Protein AF-A0A926DGW6-F1 (afdb_monomer)

Radius of gyration: 24.19 Å; Cα contacts (8 Å, |Δi|>4): 31; chains: 1; bounding box: 71×18×62 Å

Sequence (89 aa):
MKLRERRAAQTAVPAEWVREVELTKARLQSVCSLLQYAEDGELIESLLFERLALNRRLNYYFARAKQLESQSVPAPEAEAEPLDAASVT

Secondary structure (DSSP, 8-state):
--HHHHHHHHHSPPHHHHHHHHHHHHHHHHHHHHHHH---HHHHHHHHHHHHHHHHHHHHHHHHHHHHHHHPPPPPP------------

Fol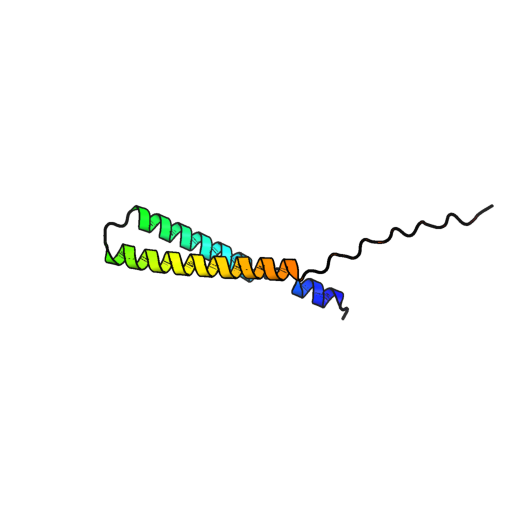dseek 3Di:
DDPVVVLVVLLDDDPVLVVVLVVLVVVLVVLVVCCVPDPDPVSNVVSVVSNVVSVVSNVVSVVVNVVSVVVRDPDPDPPPDPPPPDDDD

Organism: NCBI:txid2763660

Structure (mmCIF, N/CA/C/O backbone):
data_AF-A0A926DGW6-F1
#
_entry.id   AF-A0A926DGW6-F1
#
loop_
_atom_site.group_PDB
_atom_site.id
_atom_site.type_symbol
_atom_site.label_atom_id
_atom_site.label_alt_id
_atom_site.label_comp_id
_atom_site.label_asym_id
_atom_site.label_entity_id
_atom_site.label_seq_id
_atom_site.pdbx_PDB_ins_code
_atom_site.Cartn_x
_atom_site.Cartn_y
_atom_site.Cartn_z
_atom_site.occupancy
_atom_site.B_iso_or_equiv
_atom_site.auth_seq_id
_atom_site.auth_comp_id
_atom_site.auth_asym_id
_atom_site.auth_atom_id
_atom_site.pdbx_PDB_model_num
ATOM 1 N N . MET A 1 1 ? 12.137 2.737 -38.826 1.00 50.97 1 MET A N 1
ATOM 2 C CA . MET A 1 1 ? 11.884 2.744 -37.369 1.00 50.97 1 MET A CA 1
ATOM 3 C C . MET A 1 1 ? 12.647 1.581 -36.751 1.00 50.97 1 MET A C 1
ATOM 5 O O . MET A 1 1 ? 12.334 0.431 -37.047 1.00 50.97 1 MET A O 1
ATOM 9 N N . LYS A 1 2 ? 13.766 1.865 -36.078 1.00 57.81 2 LYS A N 1
ATOM 10 C CA . LYS A 1 2 ? 14.807 0.868 -35.765 1.00 57.81 2 LYS A CA 1
ATOM 11 C C . LYS A 1 2 ? 14.399 0.053 -34.533 1.00 57.81 2 LYS A C 1
ATOM 13 O O . LYS A 1 2 ? 13.889 0.609 -33.569 1.00 57.81 2 LYS A O 1
ATOM 18 N N . LEU A 1 3 ? 14.685 -1.252 -34.537 1.00 56.22 3 LEU A N 1
ATOM 19 C CA . LEU A 1 3 ? 14.420 -2.216 -33.448 1.00 56.22 3 LEU A CA 1
ATOM 20 C C . LEU A 1 3 ? 14.825 -1.707 -32.040 1.00 56.22 3 LEU A C 1
ATOM 22 O O . LEU A 1 3 ? 14.257 -2.125 -31.035 1.00 56.22 3 LEU A O 1
ATOM 26 N N . ARG A 1 4 ? 15.793 -0.782 -31.986 1.00 53.28 4 ARG A N 1
ATOM 27 C CA . ARG A 1 4 ? 16.283 -0.093 -30.783 1.00 53.28 4 ARG A CA 1
ATOM 28 C C . ARG A 1 4 ? 15.236 0.800 -30.101 1.00 53.28 4 ARG A C 1
ATOM 30 O O . ARG A 1 4 ? 15.150 0.763 -28.881 1.00 53.28 4 ARG A O 1
ATOM 37 N N . GLU A 1 5 ? 14.404 1.525 -30.849 1.00 53.53 5 GLU A N 1
ATOM 38 C CA . GLU A 1 5 ? 13.340 2.378 -30.279 1.00 53.53 5 GLU A CA 1
ATOM 39 C C . GLU A 1 5 ? 12.234 1.528 -29.639 1.00 53.53 5 GLU A C 1
ATOM 41 O O . GLU A 1 5 ? 11.730 1.854 -28.568 1.00 53.53 5 GLU A O 1
ATOM 46 N N . ARG A 1 6 ? 11.920 0.371 -30.243 1.00 53.00 6 ARG A N 1
ATOM 47 C CA . ARG A 1 6 ? 10.975 -0.604 -29.675 1.00 53.00 6 ARG A CA 1
ATOM 48 C C . ARG A 1 6 ? 11.498 -1.259 -28.392 1.00 53.00 6 ARG A C 1
ATOM 50 O O . ARG A 1 6 ? 10.701 -1.527 -27.504 1.00 53.00 6 ARG A O 1
ATOM 57 N N . ARG A 1 7 ? 12.813 -1.493 -28.277 1.00 50.81 7 ARG A N 1
ATOM 58 C CA . ARG A 1 7 ? 13.435 -2.029 -27.050 1.00 50.81 7 ARG A CA 1
ATOM 59 C C . ARG A 1 7 ? 13.497 -0.996 -25.928 1.00 50.81 7 ARG A C 1
ATOM 61 O O . ARG A 1 7 ? 13.126 -1.327 -24.812 1.00 50.81 7 ARG A O 1
ATOM 68 N N . ALA A 1 8 ? 13.882 0.245 -26.227 1.00 49.22 8 ALA A N 1
ATOM 69 C CA . ALA A 1 8 ? 13.899 1.327 -25.238 1.00 49.22 8 ALA A CA 1
ATOM 70 C C . ALA A 1 8 ? 12.499 1.605 -24.655 1.00 49.22 8 ALA A C 1
ATOM 72 O O . ALA A 1 8 ? 12.365 1.867 -23.463 1.00 49.22 8 ALA A O 1
ATOM 73 N N . ALA A 1 9 ? 11.451 1.465 -25.475 1.00 51.81 9 ALA A N 1
ATOM 74 C CA . ALA A 1 9 ? 10.061 1.549 -25.029 1.00 51.81 9 ALA A CA 1
ATOM 75 C C . ALA A 1 9 ? 9.589 0.333 -24.200 1.00 51.81 9 ALA A C 1
ATOM 77 O O . ALA A 1 9 ? 8.593 0.440 -23.492 1.00 51.81 9 ALA A O 1
ATOM 78 N N . GLN A 1 10 ? 10.270 -0.817 -24.280 1.00 52.62 10 GLN A N 1
ATOM 79 C CA . GLN A 1 10 ? 9.916 -2.038 -23.539 1.00 52.62 10 GLN A CA 1
ATOM 80 C C . GLN A 1 10 ? 10.606 -2.150 -22.175 1.00 52.62 10 GLN A C 1
ATOM 82 O O . GLN A 1 10 ? 10.094 -2.844 -21.303 1.00 52.62 10 GLN A O 1
ATOM 87 N N . THR A 1 11 ? 11.748 -1.489 -21.977 1.00 55.38 11 THR A N 1
ATOM 88 C CA . THR A 1 11 ? 12.562 -1.618 -20.756 1.00 55.38 11 THR A CA 1
ATOM 89 C C . THR A 1 11 ? 12.331 -0.512 -19.727 1.00 55.38 11 THR A C 1
ATOM 91 O O . THR A 1 11 ? 12.737 -0.662 -18.579 1.00 55.38 11 THR A O 1
ATOM 94 N N . ALA A 1 12 ? 11.695 0.601 -20.102 1.00 62.94 12 ALA A N 1
ATOM 95 C CA . ALA A 1 12 ? 11.412 1.686 -19.168 1.00 62.94 12 ALA A CA 1
ATOM 96 C C . ALA A 1 12 ? 10.131 1.395 -18.369 1.00 62.94 12 ALA A C 1
ATOM 98 O O . ALA A 1 12 ? 9.059 1.209 -18.946 1.00 62.94 12 ALA A O 1
ATOM 99 N N . VAL A 1 13 ? 10.229 1.383 -17.035 1.00 69.06 13 VAL A N 1
ATOM 100 C CA . VAL A 1 13 ? 9.049 1.418 -16.158 1.00 69.06 13 VAL A CA 1
ATOM 101 C C . VAL A 1 13 ? 8.233 2.672 -16.515 1.00 69.06 13 VAL A C 1
ATOM 103 O O . VAL A 1 13 ? 8.795 3.769 -16.491 1.00 69.06 13 VAL A O 1
ATOM 106 N N . PRO A 1 14 ? 6.936 2.555 -16.858 1.00 78.62 14 PRO A N 1
ATOM 107 C CA . PRO A 1 14 ? 6.120 3.711 -17.217 1.00 78.62 14 PRO A CA 1
ATOM 108 C C . PRO A 1 14 ? 6.098 4.758 -16.097 1.00 78.62 14 PRO A C 1
ATOM 110 O O . PRO A 1 14 ? 5.915 4.410 -14.932 1.00 78.62 14 PRO A O 1
ATOM 113 N N . ALA A 1 15 ? 6.222 6.046 -16.436 1.00 78.94 15 ALA A N 1
ATOM 114 C CA . ALA A 1 15 ? 6.174 7.140 -15.454 1.00 78.94 15 ALA A CA 1
ATOM 115 C C . ALA A 1 15 ? 4.877 7.127 -14.620 1.00 78.94 15 ALA A C 1
ATOM 117 O O . ALA A 1 15 ? 4.879 7.441 -13.430 1.00 78.94 15 ALA A O 1
ATOM 118 N N . GLU A 1 16 ? 3.777 6.680 -15.226 1.00 82.19 16 GLU A N 1
ATOM 119 C CA . GLU A 1 16 ? 2.500 6.468 -14.544 1.00 82.19 16 GLU A CA 1
ATOM 120 C C . GLU A 1 16 ? 2.604 5.436 -13.414 1.00 82.19 16 GLU A C 1
ATOM 122 O O . GLU A 1 16 ? 1.996 5.620 -12.366 1.00 82.19 16 GLU A O 1
ATOM 127 N N . TRP A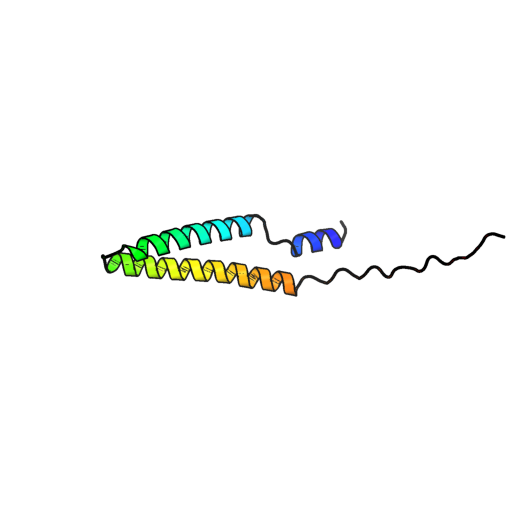 1 17 ? 3.417 4.384 -13.560 1.00 88.25 17 TRP A N 1
ATOM 128 C CA . TRP A 1 17 ? 3.596 3.384 -12.502 1.00 88.25 17 TRP A CA 1
ATOM 129 C C . TRP A 1 17 ? 4.358 3.945 -11.310 1.00 88.25 17 TRP A C 1
ATOM 131 O O . TRP A 1 17 ? 4.028 3.610 -10.176 1.00 88.25 17 TRP A O 1
ATOM 141 N N . VAL A 1 18 ? 5.350 4.807 -11.548 1.00 87.94 18 VAL A N 1
ATOM 142 C CA . VAL A 1 18 ? 6.088 5.475 -10.466 1.00 87.94 18 VAL A CA 1
ATOM 143 C C . VAL A 1 18 ? 5.124 6.313 -9.630 1.00 87.94 18 VAL A C 1
ATOM 145 O O . VAL A 1 18 ? 5.058 6.138 -8.414 1.00 87.94 18 VAL A O 1
ATOM 148 N N . ARG A 1 19 ? 4.291 7.124 -10.293 1.00 90.75 19 ARG A N 1
ATOM 149 C CA . ARG A 1 19 ? 3.244 7.916 -9.637 1.00 90.75 19 ARG A CA 1
ATOM 150 C C . ARG A 1 19 ? 2.260 7.041 -8.855 1.00 90.75 19 ARG A C 1
ATOM 152 O O . ARG A 1 19 ? 1.933 7.349 -7.712 1.00 90.75 19 ARG A O 1
ATOM 159 N N . GLU A 1 20 ? 1.792 5.944 -9.444 1.00 93.38 20 GLU A N 1
ATOM 160 C CA . GLU A 1 20 ? 0.873 5.008 -8.784 1.00 93.38 20 GLU A CA 1
ATOM 161 C C . GLU A 1 20 ? 1.494 4.345 -7.547 1.00 93.38 20 GLU A C 1
ATOM 163 O O . GLU A 1 20 ? 0.827 4.184 -6.521 1.00 93.38 20 GLU A O 1
ATOM 168 N N . VAL A 1 21 ? 2.780 3.995 -7.602 1.00 94.81 21 VAL A N 1
ATOM 169 C CA . VAL A 1 21 ? 3.523 3.449 -6.459 1.00 94.81 21 VAL A CA 1
ATOM 170 C C . VAL A 1 21 ? 3.658 4.489 -5.349 1.00 94.81 21 VAL A C 1
ATOM 172 O O . VAL A 1 21 ? 3.434 4.154 -4.186 1.00 94.81 21 VAL A O 1
ATOM 175 N N . GLU A 1 22 ? 3.988 5.737 -5.675 1.00 95.75 22 GLU A N 1
ATOM 176 C CA . GLU A 1 22 ? 4.094 6.829 -4.698 1.00 95.75 22 GLU A CA 1
ATOM 177 C C . GLU A 1 22 ? 2.758 7.108 -4.007 1.00 95.75 22 GLU A C 1
ATOM 179 O O . GLU A 1 22 ? 2.699 7.141 -2.777 1.00 95.75 22 GLU A O 1
ATOM 184 N N . LEU A 1 23 ? 1.669 7.207 -4.773 1.00 96.88 23 LEU A N 1
ATOM 185 C CA . LEU A 1 23 ? 0.321 7.382 -4.226 1.00 96.88 23 LEU A CA 1
ATOM 186 C C . LEU A 1 23 ? -0.086 6.204 -3.336 1.00 96.88 23 LEU A C 1
ATOM 188 O O . LEU A 1 23 ? -0.628 6.399 -2.247 1.00 96.88 23 LEU A O 1
ATOM 192 N N . THR A 1 24 ? 0.209 4.975 -3.765 1.00 97.38 24 THR A N 1
ATOM 193 C CA . THR A 1 24 ? -0.087 3.769 -2.980 1.00 97.38 24 THR A CA 1
ATOM 194 C C . THR A 1 24 ? 0.709 3.752 -1.672 1.00 97.38 24 THR A C 1
ATOM 196 O O . THR A 1 24 ? 0.154 3.409 -0.629 1.00 97.38 24 THR A O 1
ATOM 199 N N . LYS A 1 25 ? 1.985 4.162 -1.691 1.00 97.69 25 LYS A N 1
ATOM 200 C CA . LYS A 1 25 ? 2.821 4.291 -0.486 1.00 97.69 25 LYS A CA 1
ATOM 201 C C . LYS A 1 25 ? 2.291 5.361 0.464 1.00 97.69 25 LYS A C 1
ATOM 203 O O . LYS A 1 25 ? 2.177 5.082 1.654 1.00 97.69 25 LYS A O 1
ATOM 208 N N . ALA A 1 26 ? 1.937 6.539 -0.047 1.00 97.88 26 ALA A N 1
ATOM 209 C CA . ALA A 1 26 ? 1.381 7.620 0.764 1.00 97.88 26 ALA A CA 1
ATOM 210 C C . ALA A 1 26 ? 0.080 7.181 1.451 1.00 97.88 26 ALA A C 1
ATOM 212 O O . ALA A 1 26 ? -0.077 7.334 2.660 1.00 97.88 26 ALA A O 1
ATOM 213 N N . ARG A 1 27 ? -0.819 6.527 0.706 1.00 98.12 27 ARG A N 1
ATOM 214 C CA . ARG A 1 27 ? -2.065 5.989 1.262 1.00 98.12 27 ARG A CA 1
ATOM 215 C C . ARG A 1 27 ? -1.811 4.897 2.301 1.00 98.12 27 ARG A C 1
ATOM 217 O O . ARG A 1 27 ? -2.464 4.884 3.339 1.00 98.12 27 ARG A O 1
ATOM 224 N N . LEU A 1 28 ? -0.840 4.016 2.061 1.00 98.12 28 LEU A N 1
ATOM 225 C CA . LEU A 1 28 ? -0.446 2.990 3.026 1.00 98.12 28 LEU A CA 1
ATOM 226 C C . LEU A 1 28 ? 0.085 3.613 4.324 1.00 98.12 28 LEU A C 1
ATOM 228 O O . LEU A 1 28 ? -0.262 3.141 5.402 1.00 98.12 28 LEU A O 1
ATOM 232 N N . GLN A 1 29 ? 0.886 4.676 4.230 1.00 98.12 29 GLN A N 1
ATOM 233 C CA . GLN A 1 29 ? 1.349 5.425 5.399 1.00 98.12 29 GLN A CA 1
ATOM 234 C C . GLN A 1 29 ? 0.170 6.015 6.177 1.00 98.12 29 GLN A C 1
ATOM 236 O O . GLN A 1 29 ? 0.093 5.798 7.382 1.00 98.12 29 GLN A O 1
ATOM 241 N N . SER A 1 30 ? -0.786 6.662 5.502 1.00 98.00 30 SER A N 1
ATOM 242 C CA . SER A 1 30 ? -1.993 7.190 6.152 1.00 98.00 30 SER A CA 1
ATOM 243 C C . SER A 1 30 ? -2.807 6.102 6.856 1.00 98.00 30 SER A C 1
ATOM 245 O O . SER A 1 30 ? -3.187 6.284 8.007 1.00 98.00 30 SER A O 1
ATOM 247 N N . VAL A 1 31 ? -3.030 4.950 6.213 1.00 98.06 31 VAL A N 1
ATOM 248 C CA . VAL A 1 31 ? -3.753 3.816 6.817 1.00 98.06 31 VAL A CA 1
ATOM 249 C C . VAL A 1 31 ? -3.020 3.276 8.047 1.00 98.06 31 VAL A C 1
ATOM 251 O O . VAL A 1 31 ? -3.648 3.024 9.072 1.00 98.06 31 VAL A O 1
ATOM 254 N N . CYS A 1 32 ? -1.693 3.132 7.985 1.00 97.50 32 CYS A N 1
ATOM 255 C CA . CYS A 1 32 ? -0.892 2.717 9.138 1.00 97.50 32 CYS A CA 1
ATOM 256 C C . CYS A 1 32 ? -0.971 3.727 10.291 1.00 97.50 32 CYS A C 1
ATOM 258 O O . CYS A 1 32 ? -1.077 3.312 11.443 1.00 97.50 32 CYS A O 1
ATOM 260 N N . SER A 1 33 ? -0.958 5.029 9.994 1.00 97.12 33 SER A N 1
ATOM 261 C CA . SER A 1 33 ? -1.143 6.072 11.006 1.00 97.12 33 SER A CA 1
ATOM 262 C C . SER A 1 33 ? -2.531 6.011 11.638 1.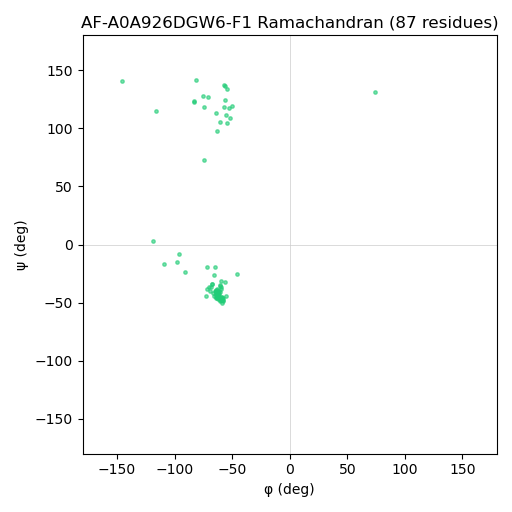00 97.12 33 SER A C 1
ATOM 264 O O . SER A 1 33 ? -2.634 6.096 12.853 1.00 97.12 33 SER A O 1
ATOM 266 N N . LEU A 1 34 ? -3.593 5.811 10.853 1.00 97.19 34 LEU A N 1
ATOM 267 C CA . LEU A 1 34 ? -4.951 5.675 11.389 1.00 97.19 34 LEU A CA 1
ATOM 268 C C . LEU A 1 34 ? -5.090 4.434 12.280 1.00 97.19 34 LEU A C 1
ATOM 270 O O . LEU A 1 34 ? -5.651 4.528 13.366 1.00 97.19 34 LEU A O 1
ATOM 274 N N . LEU A 1 35 ? -4.517 3.298 11.869 1.00 97.19 35 LEU A N 1
ATOM 275 C CA . LEU A 1 35 ? -4.514 2.064 12.664 1.00 97.19 35 LEU A CA 1
ATOM 276 C C . LEU A 1 35 ? -3.838 2.226 14.029 1.00 97.19 35 LEU A C 1
ATOM 278 O O . LEU A 1 35 ? -4.228 1.549 14.972 1.00 97.19 35 LEU A O 1
ATOM 282 N N . GLN A 1 36 ? -2.834 3.098 14.146 1.00 95.94 36 GLN A N 1
ATOM 283 C CA . GLN A 1 36 ? -2.117 3.317 15.404 1.00 95.94 36 GLN A CA 1
ATOM 284 C C . GLN A 1 36 ? -3.003 3.934 16.499 1.00 95.94 36 GLN A C 1
ATOM 286 O O . GLN A 1 36 ? -2.727 3.732 17.679 1.00 95.94 36 GLN A O 1
ATOM 291 N N . TYR A 1 37 ? -4.044 4.674 16.111 1.00 95.69 37 TYR A N 1
ATOM 292 C CA . TYR A 1 37 ? -4.924 5.408 17.026 1.00 95.69 37 TYR A CA 1
ATOM 293 C C . TYR A 1 37 ? -6.382 4.941 16.967 1.00 95.69 37 TYR A C 1
ATOM 295 O O . TYR A 1 37 ? -7.242 5.537 17.610 1.00 95.69 37 TYR A O 1
ATOM 303 N N . ALA A 1 38 ? -6.685 3.917 16.170 1.00 94.81 38 ALA A N 1
ATOM 304 C CA . ALA A 1 38 ? -8.034 3.392 16.065 1.00 94.81 38 ALA A CA 1
ATOM 305 C C . ALA A 1 38 ? -8.376 2.567 17.314 1.00 94.81 38 ALA A C 1
ATOM 307 O O . ALA A 1 38 ? -7.643 1.651 17.682 1.00 94.81 38 ALA A O 1
ATOM 308 N N . GLU A 1 39 ? -9.506 2.885 17.939 1.00 95.81 39 GLU A N 1
ATOM 309 C CA . GLU A 1 39 ? -10.069 2.132 19.072 1.00 95.81 39 GLU A CA 1
ATOM 310 C C . GLU A 1 39 ? -11.339 1.361 18.674 1.00 95.81 39 GLU A C 1
ATOM 312 O O . GLU A 1 39 ? -11.759 0.432 19.360 1.00 95.81 39 GLU A O 1
ATOM 317 N N . ASP A 1 40 ? -11.937 1.733 17.540 1.00 96.88 40 ASP A N 1
ATOM 318 C CA . ASP A 1 40 ? -13.145 1.127 16.990 1.00 96.88 40 ASP A CA 1
ATOM 319 C C . ASP A 1 40 ? -12.809 -0.148 16.196 1.00 96.88 40 ASP A C 1
ATOM 321 O O . ASP A 1 40 ? -12.023 -0.117 15.245 1.00 96.88 40 ASP A O 1
ATOM 325 N N . GLY A 1 41 ? -13.411 -1.275 16.587 1.00 95.44 41 GLY A N 1
ATOM 326 C CA . GLY A 1 41 ? -13.146 -2.584 15.986 1.00 95.44 41 GLY A CA 1
ATOM 327 C C . GLY A 1 41 ? -13.530 -2.694 14.506 1.00 95.44 41 GLY A C 1
ATOM 328 O O . GLY A 1 41 ? -12.777 -3.292 13.735 1.00 95.44 41 GLY A O 1
ATOM 329 N N . GLU A 1 42 ? -14.646 -2.093 14.087 1.00 95.75 42 GLU A N 1
ATOM 330 C CA . GLU A 1 42 ? -15.112 -2.125 12.691 1.00 95.75 42 GLU A CA 1
ATOM 331 C C . GLU A 1 42 ? -14.215 -1.257 11.795 1.00 95.75 42 GLU A C 1
ATOM 333 O O . GLU A 1 42 ? -13.870 -1.633 10.664 1.00 95.75 42 GLU A O 1
ATOM 338 N N . LEU A 1 43 ? -13.765 -0.113 12.320 1.00 95.56 43 LEU A N 1
ATOM 339 C CA . LEU A 1 43 ? -12.782 0.741 11.659 1.00 95.56 43 LEU A CA 1
ATOM 340 C C . LEU A 1 43 ? -11.432 0.030 11.519 1.00 95.56 43 LEU A C 1
ATOM 342 O O . LEU A 1 43 ? -10.828 0.072 10.445 1.00 95.56 43 LEU A O 1
ATOM 346 N N . ILE A 1 44 ? -10.957 -0.637 12.576 1.00 98.00 44 ILE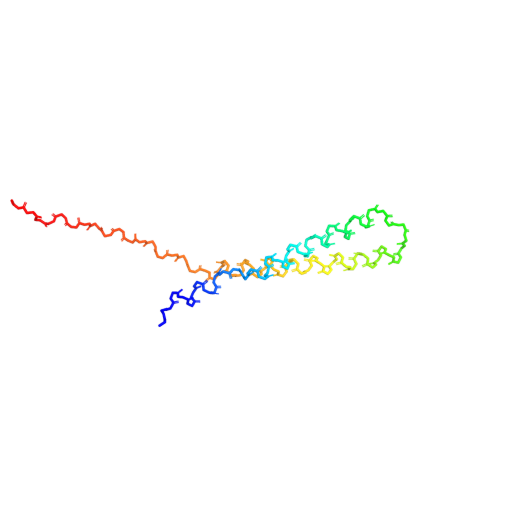 A N 1
ATOM 347 C CA . ILE A 1 44 ? -9.707 -1.409 12.548 1.00 98.00 44 ILE A CA 1
ATOM 348 C C . ILE A 1 44 ? -9.778 -2.490 11.469 1.00 98.00 44 ILE A C 1
ATOM 350 O O . ILE A 1 44 ? -8.859 -2.591 10.654 1.00 98.00 44 ILE A O 1
ATOM 354 N N . GLU A 1 45 ? -10.856 -3.274 11.424 1.00 97.69 45 GLU A N 1
ATOM 355 C CA . GLU A 1 45 ? -11.032 -4.325 10.419 1.00 97.69 45 GLU A CA 1
ATOM 356 C C . GLU A 1 45 ? -10.986 -3.749 8.995 1.00 97.69 45 GLU A C 1
ATOM 358 O O . GLU A 1 45 ? -10.216 -4.221 8.150 1.00 97.69 45 GLU A O 1
ATOM 363 N N . SER A 1 46 ? -11.718 -2.660 8.752 1.00 97.56 46 SER A N 1
ATOM 364 C CA . SER A 1 46 ? -11.740 -1.966 7.459 1.00 97.56 46 SER A CA 1
ATOM 365 C C . SER A 1 46 ? -10.350 -1.474 7.038 1.00 97.56 46 SER A C 1
ATOM 367 O O . SER A 1 46 ? -9.908 -1.708 5.908 1.00 97.56 46 SER A O 1
ATOM 369 N N . LEU A 1 47 ? -9.612 -0.849 7.959 1.00 97.94 47 LEU A N 1
ATOM 370 C CA . LEU A 1 47 ? -8.258 -0.354 7.711 1.00 97.94 47 LEU A CA 1
ATOM 371 C C . LEU A 1 47 ? -7.252 -1.494 7.487 1.00 97.94 47 LEU A C 1
ATOM 373 O O . LEU A 1 47 ? -6.331 -1.349 6.680 1.00 97.94 47 LEU A O 1
ATOM 377 N N . LEU A 1 48 ? -7.410 -2.643 8.150 1.00 98.12 48 LEU A N 1
ATOM 378 C CA . LEU A 1 48 ? -6.572 -3.824 7.919 1.00 98.12 48 LEU A CA 1
ATOM 379 C C . LEU A 1 48 ? -6.797 -4.415 6.522 1.00 98.12 48 LEU A C 1
ATOM 381 O O . LEU A 1 48 ? -5.821 -4.753 5.840 1.00 98.12 48 LEU A O 1
ATOM 385 N N . PHE A 1 49 ? -8.047 -4.492 6.060 1.00 98.12 49 PHE A N 1
ATOM 386 C CA . PHE A 1 49 ? -8.353 -4.902 4.688 1.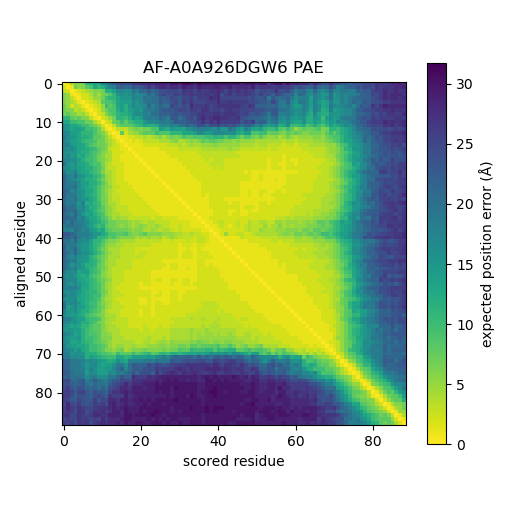00 98.12 49 PHE A CA 1
ATOM 387 C C . PHE A 1 49 ? -7.761 -3.939 3.663 1.00 98.12 49 PHE A C 1
ATOM 389 O O . PHE A 1 49 ? -7.130 -4.371 2.692 1.00 98.12 49 PHE A O 1
ATOM 396 N N . GLU A 1 50 ? -7.897 -2.635 3.894 1.00 97.81 50 GLU A N 1
ATOM 397 C CA . GLU A 1 50 ? -7.318 -1.625 3.017 1.00 97.81 50 GLU A CA 1
ATOM 398 C C . GLU A 1 50 ? -5.785 -1.714 2.987 1.00 97.81 50 GLU A C 1
ATOM 400 O O . GLU A 1 50 ? -5.179 -1.751 1.911 1.00 97.81 50 GLU A O 1
ATOM 405 N N . ARG A 1 51 ? -5.143 -1.865 4.151 1.00 98.44 51 ARG A N 1
ATOM 406 C CA . ARG A 1 51 ? -3.698 -2.098 4.267 1.00 98.44 51 ARG A CA 1
ATOM 407 C C . ARG A 1 51 ? -3.263 -3.322 3.463 1.00 98.44 51 ARG A C 1
ATOM 409 O O . ARG A 1 51 ? -2.245 -3.263 2.767 1.00 98.44 51 ARG A O 1
ATOM 416 N N . LEU A 1 52 ? -4.001 -4.430 3.538 1.00 98.25 52 LEU A N 1
ATOM 417 C CA . LEU A 1 52 ? -3.708 -5.641 2.769 1.00 98.25 52 LEU A CA 1
ATOM 418 C C . LEU A 1 52 ? -3.813 -5.388 1.257 1.00 98.25 52 LEU A C 1
ATOM 420 O O . LEU A 1 52 ? -2.925 -5.798 0.505 1.00 98.25 52 LEU A O 1
ATOM 424 N N . ALA A 1 53 ? -4.859 -4.693 0.808 1.00 98.19 53 ALA A N 1
ATOM 425 C CA . ALA A 1 53 ? -5.062 -4.361 -0.601 1.00 98.19 53 ALA A CA 1
ATOM 426 C C . ALA A 1 53 ? -3.931 -3.477 -1.157 1.00 98.19 53 ALA A C 1
ATOM 428 O O . ALA A 1 53 ? -3.388 -3.764 -2.228 1.00 98.19 53 ALA A O 1
ATOM 429 N N . LEU A 1 54 ? -3.516 -2.453 -0.406 1.00 97.75 54 LEU A N 1
ATOM 430 C CA . LEU A 1 54 ? -2.412 -1.564 -0.784 1.00 97.75 54 LEU A CA 1
ATOM 431 C C . LEU A 1 54 ? -1.079 -2.317 -0.872 1.00 97.75 54 LEU A C 1
ATOM 433 O O . LEU A 1 54 ? -0.338 -2.143 -1.840 1.00 97.75 54 LEU A O 1
ATOM 437 N N . ASN A 1 55 ? -0.797 -3.220 0.074 1.00 97.81 55 ASN A N 1
ATOM 438 C CA . ASN A 1 55 ? 0.399 -4.066 0.015 1.00 97.81 55 ASN A CA 1
ATOM 439 C C . ASN A 1 55 ? 0.400 -4.989 -1.211 1.00 97.81 55 ASN A C 1
ATOM 441 O O . ASN A 1 55 ? 1.419 -5.109 -1.890 1.00 97.81 55 ASN A O 1
ATOM 445 N N . ARG A 1 56 ? -0.741 -5.605 -1.551 1.00 97.81 56 ARG A N 1
ATOM 446 C CA . ARG A 1 56 ? -0.861 -6.424 -2.771 1.00 97.81 56 ARG A CA 1
ATOM 447 C C . ARG A 1 56 ? -0.599 -5.605 -4.034 1.00 97.81 56 ARG A C 1
ATOM 449 O O . ARG A 1 56 ? 0.096 -6.081 -4.929 1.00 97.81 56 ARG A O 1
ATOM 456 N N . ARG A 1 57 ? -1.101 -4.369 -4.089 1.00 96.00 57 ARG A N 1
ATOM 457 C CA . ARG A 1 57 ? -0.858 -3.451 -5.210 1.00 96.00 57 ARG A CA 1
ATOM 458 C C . ARG A 1 57 ? 0.623 -3.086 -5.342 1.00 96.00 57 ARG A C 1
ATOM 460 O O . ARG A 1 57 ? 1.152 -3.137 -6.447 1.00 96.00 57 ARG A O 1
ATOM 467 N N . LEU A 1 58 ? 1.316 -2.792 -4.240 1.00 95.94 58 LEU A N 1
ATOM 468 C CA . LEU A 1 58 ? 2.766 -2.551 -4.267 1.00 95.94 58 LEU A CA 1
ATOM 469 C C . LEU A 1 58 ? 3.539 -3.785 -4.748 1.00 95.94 58 LEU A C 1
ATOM 471 O O . LEU A 1 58 ? 4.393 -3.669 -5.625 1.00 95.94 58 LEU A O 1
ATOM 475 N N . ASN A 1 59 ? 3.194 -4.969 -4.238 1.00 95.00 59 ASN A N 1
ATOM 476 C CA . ASN A 1 59 ? 3.825 -6.224 -4.649 1.00 95.00 59 ASN A CA 1
ATOM 477 C C . ASN A 1 59 ? 3.652 -6.504 -6.145 1.00 95.00 59 ASN A C 1
ATOM 479 O O . ASN A 1 59 ? 4.585 -6.995 -6.777 1.00 95.00 59 ASN A O 1
ATOM 483 N N . TYR A 1 60 ? 2.499 -6.158 -6.726 1.00 93.81 60 TYR A N 1
ATOM 484 C CA . TYR A 1 60 ? 2.282 -6.253 -8.168 1.00 93.81 60 TYR A CA 1
ATOM 485 C C . TYR A 1 60 ? 3.292 -5.402 -8.952 1.00 93.81 60 TYR A C 1
ATOM 487 O O . TYR A 1 60 ? 3.961 -5.919 -9.849 1.00 93.81 60 TYR A O 1
ATOM 495 N N . TYR A 1 61 ? 3.459 -4.126 -8.590 1.00 90.12 61 TYR A N 1
ATOM 496 C CA . TYR A 1 61 ? 4.416 -3.253 -9.273 1.00 90.12 61 TYR A CA 1
ATOM 497 C C . TYR A 1 61 ? 5.863 -3.718 -9.081 1.00 90.12 61 TYR A C 1
ATOM 499 O O . TYR A 1 61 ? 6.623 -3.723 -10.047 1.00 90.12 61 TYR A O 1
ATOM 507 N N . PHE A 1 62 ? 6.236 -4.181 -7.883 1.00 89.62 62 PHE A N 1
ATOM 508 C CA . PHE A 1 62 ? 7.572 -4.732 -7.633 1.00 89.62 62 PHE A CA 1
ATOM 509 C C . PHE A 1 62 ? 7.848 -5.994 -8.456 1.00 89.62 62 PHE A C 1
ATOM 511 O O . PHE A 1 62 ? 8.897 -6.100 -9.091 1.00 89.62 62 PHE A O 1
ATOM 518 N N . ALA A 1 63 ? 6.903 -6.936 -8.495 1.00 89.88 63 ALA A N 1
ATOM 519 C CA . ALA A 1 63 ? 7.033 -8.148 -9.299 1.00 89.88 63 ALA A CA 1
ATOM 520 C C . ALA A 1 63 ? 7.160 -7.815 -10.790 1.00 89.88 63 ALA A C 1
ATOM 522 O O . ALA A 1 63 ? 7.980 -8.402 -11.498 1.00 89.88 63 ALA A O 1
ATOM 523 N N . ARG A 1 64 ? 6.386 -6.833 -11.261 1.00 87.69 64 ARG A N 1
ATOM 524 C CA . ARG A 1 64 ? 6.413 -6.401 -12.654 1.00 87.69 64 ARG A CA 1
ATOM 525 C C . ARG A 1 64 ? 7.712 -5.683 -13.022 1.00 87.69 64 ARG A C 1
ATOM 527 O O . ARG A 1 64 ? 8.244 -5.956 -14.092 1.00 87.69 64 ARG A O 1
ATOM 534 N N . ALA A 1 65 ? 8.247 -4.831 -12.148 1.00 84.81 65 ALA A N 1
ATOM 535 C CA . ALA A 1 65 ? 9.550 -4.194 -12.343 1.00 84.81 65 ALA A CA 1
ATOM 536 C C . ALA A 1 65 ? 10.669 -5.241 -12.456 1.00 84.81 65 ALA A C 1
ATOM 538 O O . ALA A 1 65 ? 11.411 -5.244 -13.435 1.00 84.81 65 ALA A O 1
ATOM 539 N N . LYS A 1 66 ? 10.698 -6.217 -11.539 1.00 85.31 66 LYS A N 1
ATOM 540 C CA . LYS A 1 66 ? 11.662 -7.328 -11.572 1.00 85.31 66 LYS A CA 1
ATOM 541 C C . LYS A 1 66 ? 11.553 -8.166 -12.852 1.00 85.31 66 LYS A C 1
ATOM 543 O O . LYS A 1 66 ? 12.561 -8.601 -13.404 1.00 85.31 66 LYS A O 1
ATOM 548 N N . GLN A 1 67 ? 10.333 -8.389 -13.344 1.00 84.38 67 GLN A N 1
ATOM 549 C CA . GLN A 1 67 ? 10.114 -9.076 -14.616 1.00 84.38 67 GLN A CA 1
ATOM 550 C C . GLN A 1 67 ? 10.708 -8.285 -15.792 1.00 84.38 67 GLN A C 1
ATOM 552 O O . GLN A 1 67 ? 11.376 -8.882 -16.633 1.00 84.38 67 GLN A O 1
ATOM 557 N N . LEU A 1 68 ? 10.499 -6.967 -15.847 1.00 82.31 68 LEU A N 1
ATOM 558 C CA . LEU A 1 68 ? 11.061 -6.112 -16.899 1.00 82.31 68 LEU A CA 1
ATOM 559 C C . LEU A 1 68 ? 12.594 -6.077 -16.855 1.00 82.31 68 LEU A C 1
ATOM 561 O O . LEU A 1 68 ? 13.228 -6.188 -17.901 1.00 82.31 68 LEU A O 1
ATOM 565 N N . GLU A 1 69 ? 13.191 -6.014 -15.663 1.00 78.06 69 GLU A N 1
ATOM 566 C CA . GLU A 1 69 ? 14.646 -6.106 -15.479 1.00 78.06 69 GLU A CA 1
ATOM 567 C C . GLU A 1 69 ? 15.196 -7.427 -16.032 1.00 78.06 69 GLU A C 1
ATOM 569 O O . GLU A 1 69 ? 16.128 -7.420 -16.835 1.00 78.06 69 GLU A O 1
ATOM 574 N N . SER A 1 70 ? 14.562 -8.559 -15.696 1.00 78.12 70 SER A N 1
ATOM 575 C CA . SER A 1 70 ? 14.972 -9.886 -16.187 1.00 78.12 70 SER A CA 1
ATOM 576 C C . SER A 1 70 ? 14.829 -10.074 -17.703 1.00 78.12 70 SER A C 1
ATOM 578 O O . SER A 1 70 ? 15.431 -10.980 -18.273 1.00 78.12 70 SER A O 1
ATOM 580 N N . GLN A 1 71 ? 14.024 -9.234 -18.358 1.00 72.94 71 GLN A N 1
ATOM 581 C CA . GLN A 1 71 ? 13.802 -9.247 -19.806 1.00 72.94 71 GLN A CA 1
ATOM 582 C C . GLN A 1 71 ? 14.684 -8.238 -20.550 1.00 72.94 71 GLN A C 1
ATOM 584 O O . GLN A 1 71 ? 14.712 -8.242 -21.784 1.00 72.94 71 GLN A O 1
ATOM 589 N N . SER A 1 72 ? 15.403 -7.373 -19.832 1.00 64.31 72 SER A N 1
ATOM 590 C CA . SER A 1 72 ? 16.319 -6.425 -20.451 1.00 64.31 72 SER A CA 1
ATOM 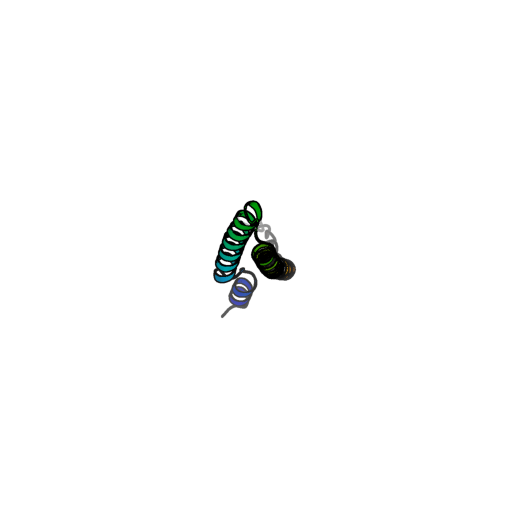591 C C . SER A 1 72 ? 17.582 -7.160 -20.916 1.00 64.31 72 SER A C 1
ATOM 593 O O . SER A 1 72 ? 18.290 -7.795 -20.139 1.00 64.31 72 SER A O 1
ATOM 595 N N . VAL A 1 73 ? 17.830 -7.136 -22.228 1.00 61.72 73 VAL A N 1
ATOM 596 C CA . VAL A 1 73 ? 19.048 -7.706 -22.820 1.00 61.72 73 VAL A CA 1
ATOM 597 C C . VAL A 1 73 ? 20.216 -6.796 -22.423 1.00 61.72 73 VAL A C 1
ATOM 599 O O . VAL A 1 73 ? 20.110 -5.592 -22.682 1.00 61.72 73 VAL A O 1
ATOM 602 N N . PRO A 1 74 ? 21.311 -7.316 -21.832 1.00 57.59 74 PRO A N 1
ATOM 603 C CA . PRO A 1 74 ? 22.488 -6.502 -21.552 1.00 57.59 74 PRO A CA 1
ATOM 604 C C . PRO A 1 74 ? 22.970 -5.858 -22.855 1.00 57.59 74 PRO A C 1
ATOM 606 O O . PRO A 1 74 ? 22.960 -6.490 -23.916 1.00 57.59 74 PRO A O 1
ATOM 609 N N . ALA A 1 75 ? 23.318 -4.571 -22.799 1.00 56.50 75 ALA A N 1
ATOM 610 C CA . ALA A 1 75 ? 23.884 -3.887 -23.953 1.00 56.50 75 ALA A CA 1
ATOM 611 C C . ALA A 1 75 ? 25.103 -4.691 -24.440 1.00 56.50 75 ALA A C 1
ATOM 613 O O . ALA A 1 75 ? 25.892 -5.105 -23.591 1.00 56.50 75 ALA A O 1
ATOM 614 N N . PRO A 1 76 ? 25.252 -4.955 -25.754 1.00 54.03 76 PRO A N 1
ATOM 615 C CA . PRO A 1 76 ? 26.467 -5.587 -26.242 1.00 54.03 76 PRO A CA 1
ATOM 616 C C . PRO A 1 76 ? 27.629 -4.696 -25.814 1.00 54.03 76 PRO A C 1
ATOM 618 O O . PRO A 1 76 ? 27.648 -3.508 -26.154 1.00 54.03 76 PRO A O 1
ATOM 621 N N . GLU A 1 77 ? 28.524 -5.256 -25.001 1.00 59.78 77 GLU A N 1
ATOM 622 C CA . GLU A 1 77 ? 29.803 -4.640 -24.681 1.00 59.78 77 GLU A CA 1
ATOM 623 C C . GLU A 1 77 ? 30.425 -4.266 -26.021 1.00 59.78 77 GLU A C 1
ATOM 625 O O . GLU A 1 77 ? 30.544 -5.107 -26.913 1.00 59.78 77 GLU A O 1
ATOM 630 N N . ALA A 1 78 ? 30.670 -2.972 -26.219 1.00 57.22 78 ALA A N 1
ATOM 631 C CA . ALA A 1 78 ? 31.309 -2.506 -27.430 1.00 57.22 78 ALA A CA 1
ATOM 632 C C . ALA A 1 78 ? 32.682 -3.176 -27.468 1.00 57.22 78 ALA A C 1
ATOM 634 O O . ALA A 1 78 ? 33.557 -2.814 -26.681 1.00 57.22 78 ALA A O 1
ATOM 635 N N . GLU A 1 79 ? 32.835 -4.184 -28.329 1.00 56.28 79 GLU A N 1
ATOM 636 C CA . GLU A 1 79 ? 34.138 -4.707 -28.705 1.00 56.28 79 GLU A CA 1
ATOM 637 C C . GLU A 1 79 ? 34.955 -3.491 -29.133 1.00 56.28 79 GLU A C 1
ATOM 639 O O . GLU A 1 79 ? 34.638 -2.818 -30.117 1.00 56.28 79 GLU A O 1
ATOM 644 N N . ALA A 1 80 ? 35.929 -3.126 -28.302 1.00 57.22 80 ALA A N 1
ATOM 645 C CA . ALA A 1 80 ? 36.900 -2.117 -28.646 1.00 57.22 80 ALA A CA 1
ATOM 646 C C . ALA A 1 80 ? 37.670 -2.6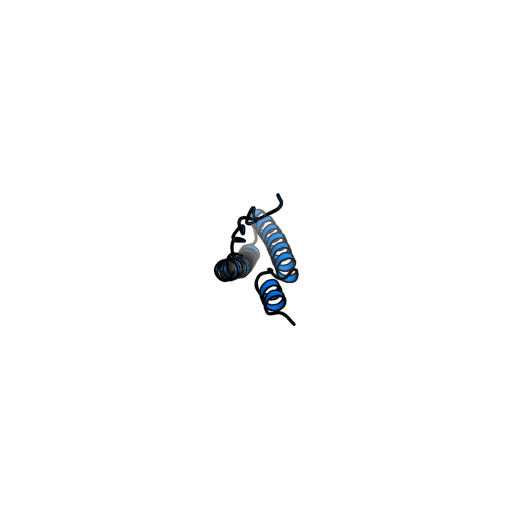84 -29.837 1.00 57.22 80 ALA A C 1
ATOM 648 O O . ALA A 1 80 ? 38.554 -3.518 -29.654 1.00 57.22 80 ALA A O 1
ATOM 649 N N . GLU A 1 81 ? 37.288 -2.288 -31.052 1.00 56.59 81 GLU A N 1
ATOM 650 C CA . GLU A 1 81 ? 38.110 -2.520 -32.231 1.00 56.59 81 GLU A CA 1
ATOM 651 C C . GLU A 1 81 ? 39.501 -1.949 -31.910 1.00 56.59 81 GLU A C 1
ATOM 653 O O . GLU A 1 81 ? 39.615 -0.746 -31.637 1.00 56.59 81 GLU A O 1
ATOM 658 N N . PRO A 1 82 ? 40.567 -2.771 -31.868 1.00 52.81 82 PRO A N 1
ATOM 659 C CA . PRO A 1 82 ? 41.903 -2.220 -31.838 1.00 52.81 82 PRO A CA 1
ATOM 660 C C . PRO A 1 82 ? 42.071 -1.489 -33.167 1.00 52.81 82 PRO A C 1
ATOM 662 O O . PRO A 1 82 ? 42.042 -2.110 -34.228 1.00 52.81 82 PRO A O 1
ATOM 665 N N . LEU A 1 83 ? 42.179 -0.159 -33.105 1.00 57.56 83 LEU A N 1
ATOM 666 C CA . LEU A 1 83 ? 42.584 0.656 -34.243 1.00 57.56 83 LEU A CA 1
ATOM 667 C C . LEU A 1 83 ? 43.913 0.094 -34.738 1.00 57.56 83 LEU A C 1
ATOM 669 O O . LEU A 1 83 ? 44.948 0.244 -34.087 1.00 57.56 83 LEU A O 1
ATOM 673 N N . ASP A 1 84 ? 43.825 -0.613 -35.858 1.00 52.25 84 ASP A N 1
ATOM 674 C CA . ASP A 1 84 ? 44.942 -1.210 -36.558 1.00 52.25 84 ASP A CA 1
ATOM 675 C C . ASP A 1 84 ? 45.942 -0.088 -36.851 1.00 52.25 84 ASP A C 1
ATOM 677 O O . ASP A 1 84 ? 45.653 0.863 -37.585 1.00 52.25 84 ASP A O 1
ATOM 681 N N . ALA A 1 85 ? 47.097 -0.14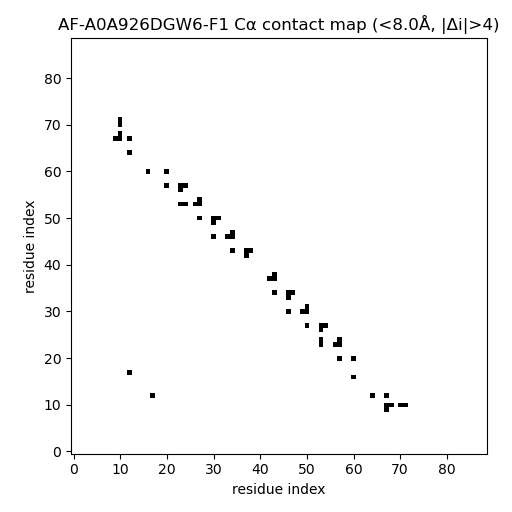4 -36.190 1.00 59.16 85 ALA A N 1
ATOM 682 C CA .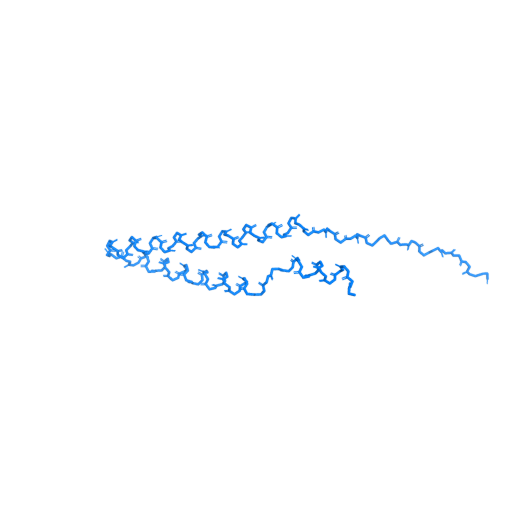 ALA A 1 85 ? 48.190 0.792 -36.383 1.00 59.16 85 ALA A CA 1
ATOM 683 C C . ALA A 1 85 ? 48.870 0.465 -37.717 1.00 59.16 85 ALA A C 1
ATOM 685 O O . ALA A 1 85 ? 49.965 -0.094 -37.760 1.00 59.16 85 ALA A O 1
ATOM 686 N N . ALA A 1 86 ? 48.195 0.787 -38.817 1.00 54.50 86 ALA A N 1
ATOM 687 C CA . ALA A 1 86 ? 48.700 0.602 -40.163 1.00 54.50 86 ALA A CA 1
ATOM 688 C C . ALA A 1 86 ? 48.867 1.957 -40.865 1.00 54.50 86 ALA A C 1
ATOM 690 O O . ALA A 1 86 ? 47.892 2.619 -41.211 1.00 54.50 86 ALA A O 1
ATOM 691 N N . SER A 1 87 ? 50.137 2.268 -41.158 1.00 48.34 87 SER A N 1
ATOM 692 C CA . SER A 1 87 ? 50.647 3.351 -42.019 1.00 48.34 87 SER A CA 1
ATOM 693 C C . SER A 1 87 ? 50.554 4.763 -41.426 1.00 48.34 87 SER A C 1
ATOM 695 O O . SER A 1 87 ? 49.529 5.178 -40.914 1.00 48.34 87 SER A O 1
ATOM 697 N N . VAL A 1 88 ? 51.609 5.577 -41.455 1.00 45.56 88 VAL A N 1
ATOM 698 C CA . VAL A 1 88 ? 52.368 5.955 -42.654 1.00 45.56 88 VAL A CA 1
ATOM 699 C C . VAL A 1 88 ? 53.857 6.144 -42.321 1.00 45.56 88 VAL A C 1
ATOM 701 O O . VAL A 1 88 ? 54.210 6.660 -41.263 1.00 45.56 88 VAL A O 1
ATOM 704 N N . THR A 1 89 ? 54.680 5.676 -43.257 1.00 55.22 89 THR A N 1
ATOM 705 C CA . THR A 1 89 ? 56.121 5.913 -43.456 1.00 55.22 89 THR A CA 1
ATOM 706 C C . THR A 1 89 ? 56.572 7.360 -43.318 1.00 55.22 89 THR A C 1
ATOM 708 O O . THR A 1 89 ? 55.839 8.236 -43.828 1.00 55.22 89 THR A O 1
#

Solvent-accessible surface area (backbone atoms only — not comparable to full-atom values): 5460 Å² total; per-residue (Å²): 137,60,75,64,62,62,47,58,68,64,57,54,80,53,71,68,54,55,52,52,50,52,53,43,49,54,51,42,51,52,43,55,57,48,58,74,72,54,85,49,67,70,59,43,52,53,43,50,52,50,47,51,52,43,50,53,55,51,50,50,53,53,54,50,52,52,50,40,58,76,66,51,74,78,76,78,75,77,77,78,74,75,78,74,90,71,85,81,134

pLDDT: mean 80.07, std 18.87, range [45.56, 98.44]

Mean predicted aligned error: 12.06 Å

Nearest PDB structures (foldseek):
  4afl-assembly2_F  TM=8.567E-01  e=5.735E-01  Homo sapiens
  6inr-assembly1_A  TM=8.608E-01  e=1.679E+00  Candidatus Phytoplasma australasiaticum subsp. taiwanense
  4wpe-assembly1_A-2  TM=8.229E-01  e=2.263E+00  Saccharomyces cerevisiae S288C
  4h63-assembly1_H  TM=5.335E-01  e=2.550E+00  Schizosaccharomyces pombe 972h-
  8aaf-assembly1_U  TM=4.291E-01  e=3.050E+00  Saccharomyces cerevisiae